Protein AF-A0A9D9PBT1-F1 (afdb_monomer_lite)

Structure (mmCIF, N/CA/C/O backbone):
data_AF-A0A9D9PBT1-F1
#
_entry.id   AF-A0A9D9PBT1-F1
#
loop_
_atom_site.group_PDB
_atom_site.id
_atom_site.type_symbol
_atom_site.label_atom_id
_atom_site.label_alt_id
_atom_site.label_comp_id
_atom_site.label_asym_id
_atom_site.label_entity_id
_atom_site.label_seq_id
_atom_site.pdbx_PDB_ins_code
_atom_site.Cartn_x
_atom_site.Cartn_y
_atom_site.Cartn_z
_atom_site.occupancy
_atom_site.B_iso_or_equiv
_atom_site.auth_seq_id
_atom_site.auth_comp_id
_atom_site.auth_asym_id
_atom_site.auth_atom_id
_atom_site.pdbx_PDB_model_num
ATOM 1 N N . MET A 1 1 ? 16.078 -10.083 -46.709 1.00 76.19 1 MET A N 1
ATOM 2 C CA . MET A 1 1 ? 16.402 -11.056 -45.638 1.00 76.19 1 MET A CA 1
ATOM 3 C C . MET A 1 1 ? 16.798 -10.353 -44.344 1.00 76.19 1 MET A C 1
ATOM 5 O O . MET A 1 1 ? 16.134 -10.585 -43.346 1.00 76.19 1 MET A O 1
ATOM 9 N N . LEU A 1 2 ? 17.775 -9.436 -44.358 1.00 79.38 2 LEU A N 1
ATOM 10 C CA . LEU A 1 2 ? 18.188 -8.681 -43.161 1.00 79.38 2 LEU A CA 1
ATOM 11 C C . LEU A 1 2 ? 17.053 -7.837 -42.530 1.00 79.38 2 LEU A C 1
ATOM 13 O O . LEU A 1 2 ? 16.904 -7.819 -41.314 1.00 79.38 2 LEU A O 1
ATOM 17 N N . SER A 1 3 ? 16.198 -7.210 -43.350 1.00 86.94 3 SER A N 1
ATOM 18 C CA . SER A 1 3 ? 15.037 -6.434 -42.875 1.00 86.94 3 SER A CA 1
ATOM 19 C C . SER A 1 3 ? 13.967 -7.290 -42.186 1.00 86.94 3 SER A C 1
ATOM 21 O O . SER A 1 3 ? 13.410 -6.876 -41.177 1.00 86.94 3 SER A O 1
ATOM 23 N N . ALA A 1 4 ? 13.711 -8.501 -42.688 1.00 88.19 4 ALA A N 1
ATOM 24 C CA . ALA A 1 4 ? 12.736 -9.424 -42.106 1.00 88.19 4 ALA A CA 1
ATOM 25 C C . ALA A 1 4 ? 13.193 -9.949 -40.735 1.00 88.19 4 ALA A C 1
ATOM 27 O O . ALA A 1 4 ? 12.387 -10.068 -39.818 1.00 88.19 4 ALA A O 1
ATOM 28 N N . ILE A 1 5 ? 14.497 -10.204 -40.582 1.00 91.06 5 ILE A N 1
ATOM 29 C CA . ILE A 1 5 ? 15.092 -10.611 -39.302 1.00 91.06 5 ILE A CA 1
ATOM 30 C C . ILE A 1 5 ? 15.013 -9.463 -38.288 1.00 91.06 5 ILE A C 1
ATOM 32 O O . ILE A 1 5 ? 14.607 -9.687 -37.152 1.00 91.06 5 ILE A O 1
ATOM 36 N N . SER A 1 6 ? 15.328 -8.229 -38.702 1.00 89.44 6 SER A N 1
ATOM 37 C CA . SER A 1 6 ? 15.205 -7.044 -37.839 1.00 89.44 6 SER A CA 1
ATOM 38 C C . SER A 1 6 ? 13.769 -6.817 -37.361 1.00 89.44 6 SER A C 1
ATOM 40 O O . SER A 1 6 ? 13.564 -6.459 -36.205 1.00 89.44 6 SER A O 1
ATOM 42 N N . MET A 1 7 ? 12.784 -7.037 -38.236 1.00 91.56 7 MET A N 1
ATOM 43 C CA . MET A 1 7 ? 11.364 -6.918 -37.902 1.00 91.56 7 MET A CA 1
ATOM 44 C C . MET A 1 7 ? 10.946 -7.977 -36.874 1.00 91.56 7 MET A C 1
ATOM 46 O O . MET A 1 7 ? 10.375 -7.641 -35.844 1.00 91.56 7 MET A O 1
ATOM 50 N N . ALA A 1 8 ? 11.289 -9.247 -37.111 1.00 91.62 8 ALA A N 1
ATOM 51 C CA . ALA A 1 8 ? 10.955 -10.336 -36.194 1.00 91.62 8 ALA A CA 1
ATOM 52 C C . ALA A 1 8 ? 11.588 -10.145 -34.803 1.00 91.62 8 ALA A C 1
ATOM 54 O O . ALA A 1 8 ? 10.955 -10.428 -33.786 1.00 91.62 8 ALA A O 1
ATOM 55 N N . LEU A 1 9 ? 12.816 -9.618 -34.753 1.00 89.88 9 LEU A N 1
ATOM 56 C CA . LEU A 1 9 ? 13.484 -9.300 -33.494 1.00 89.88 9 LEU A CA 1
ATOM 57 C C . LEU A 1 9 ? 12.754 -8.176 -32.740 1.00 89.88 9 LEU A C 1
ATOM 59 O O . LEU A 1 9 ? 12.528 -8.300 -31.537 1.00 89.88 9 LEU A O 1
ATOM 63 N N . ALA A 1 10 ? 12.337 -7.118 -33.443 1.00 92.56 10 ALA A N 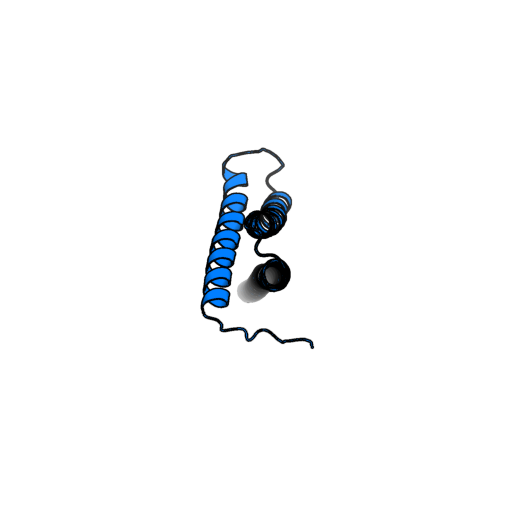1
ATOM 64 C CA . ALA A 1 10 ? 11.597 -6.005 -32.850 1.00 92.56 10 ALA A CA 1
ATOM 65 C C . ALA A 1 10 ? 10.253 -6.457 -32.256 1.00 92.56 10 ALA A C 1
ATOM 67 O O . ALA A 1 10 ? 9.960 -6.126 -31.110 1.00 92.56 10 ALA A O 1
ATOM 68 N N . GLU A 1 11 ? 9.486 -7.277 -32.978 1.00 92.12 11 GLU A N 1
ATOM 69 C CA . GLU A 1 11 ? 8.216 -7.837 -32.486 1.00 92.12 11 GLU A CA 1
ATOM 70 C C . GLU A 1 11 ? 8.421 -8.681 -31.220 1.00 92.12 11 GLU A C 1
ATOM 72 O O . GLU A 1 11 ? 7.691 -8.537 -30.240 1.00 92.12 11 GLU A O 1
ATOM 77 N N . SER A 1 12 ? 9.464 -9.522 -31.199 1.00 90.50 12 SER A N 1
ATOM 78 C CA . SER A 1 12 ? 9.778 -10.338 -30.020 1.00 90.50 12 SER A CA 1
ATOM 79 C C . SER A 1 12 ? 10.176 -9.493 -28.805 1.00 90.50 12 SER A C 1
ATOM 81 O O . SER A 1 12 ? 9.757 -9.786 -27.684 1.00 90.50 12 SER A O 1
ATOM 83 N N . PHE A 1 13 ? 10.929 -8.411 -29.025 1.00 92.50 13 PHE A N 1
ATOM 84 C CA . PHE A 1 13 ? 11.329 -7.484 -27.971 1.00 92.50 13 PHE A CA 1
ATOM 85 C C . PHE A 1 13 ? 10.127 -6.714 -27.416 1.00 92.50 13 PHE A C 1
ATOM 87 O O . PHE A 1 13 ? 9.977 -6.604 -26.200 1.00 92.50 13 PHE A O 1
ATOM 94 N N . ILE A 1 14 ? 9.240 -6.233 -28.292 1.00 92.69 14 ILE A N 1
ATOM 95 C CA . ILE A 1 14 ? 8.019 -5.520 -27.897 1.00 92.69 14 ILE A CA 1
ATOM 96 C C . ILE A 1 14 ? 7.092 -6.445 -27.104 1.00 92.69 14 ILE A C 1
ATOM 98 O O . ILE A 1 14 ? 6.616 -6.054 -26.038 1.00 92.69 14 ILE A O 1
ATOM 102 N N . ALA A 1 15 ? 6.884 -7.681 -27.569 1.00 91.81 15 ALA A N 1
ATOM 103 C CA . ALA A 1 15 ? 6.059 -8.661 -26.869 1.00 91.81 15 ALA A CA 1
ATOM 104 C C . ALA A 1 15 ? 6.622 -8.991 -25.476 1.00 91.81 15 ALA A C 1
ATOM 106 O O . ALA A 1 15 ? 5.873 -9.033 -24.498 1.00 91.81 15 ALA A O 1
ATOM 107 N N . TYR A 1 16 ? 7.943 -9.169 -25.368 1.00 91.81 16 TYR A N 1
ATOM 108 C CA . TYR A 1 16 ? 8.604 -9.396 -24.083 1.00 91.81 16 TYR A CA 1
ATOM 109 C C . TYR A 1 16 ? 8.459 -8.191 -23.144 1.00 91.81 16 TYR A C 1
ATOM 111 O O . TYR A 1 16 ? 8.115 -8.355 -21.974 1.00 91.81 16 TYR A O 1
ATOM 119 N N . PHE A 1 17 ? 8.657 -6.976 -23.662 1.00 92.88 17 PHE A N 1
ATOM 120 C CA . PHE A 1 17 ? 8.516 -5.744 -22.887 1.00 92.88 17 PHE A CA 1
ATOM 121 C C . PHE A 1 17 ? 7.083 -5.549 -22.367 1.00 92.88 17 PHE A C 1
ATOM 123 O O . PHE A 1 17 ? 6.890 -5.265 -21.185 1.00 92.88 17 PHE A O 1
ATOM 130 N N . GLN A 1 18 ? 6.069 -5.769 -23.212 1.00 92.19 18 GLN A N 1
ATOM 131 C CA . GLN A 1 18 ? 4.661 -5.694 -22.807 1.00 92.19 18 GLN A CA 1
ATOM 132 C C . GLN A 1 18 ? 4.300 -6.744 -21.755 1.00 92.19 18 GLN A C 1
ATOM 134 O O . GLN A 1 18 ? 3.576 -6.433 -20.805 1.00 92.19 18 GLN A O 1
ATOM 139 N N . LEU A 1 19 ? 4.804 -7.973 -21.903 1.00 92.81 19 LEU A N 1
ATOM 140 C CA . LEU A 1 19 ? 4.579 -9.038 -20.931 1.00 92.81 19 LEU A CA 1
ATOM 141 C C . LEU A 1 19 ? 5.203 -8.684 -19.574 1.00 92.81 19 LEU A C 1
ATOM 143 O O . LEU A 1 19 ? 4.524 -8.786 -18.554 1.00 92.81 19 LEU A O 1
ATOM 147 N N . SER A 1 20 ? 6.454 -8.209 -19.569 1.00 93.31 20 SER A N 1
ATOM 148 C CA . SER A 1 20 ? 7.157 -7.775 -18.354 1.00 93.31 20 SER A CA 1
ATOM 149 C C . SER A 1 20 ? 6.389 -6.670 -17.631 1.00 93.31 20 SER A C 1
ATOM 151 O O . SER A 1 20 ? 6.085 -6.796 -16.446 1.00 93.31 20 SER A O 1
ATOM 153 N N . LEU A 1 21 ? 5.990 -5.629 -18.367 1.00 92.94 21 LEU A N 1
ATOM 154 C CA . LEU A 1 21 ? 5.260 -4.489 -17.815 1.00 92.94 21 LEU A CA 1
ATOM 155 C C . LEU A 1 21 ? 3.887 -4.897 -17.261 1.00 92.94 21 LEU A C 1
ATOM 157 O O . LEU A 1 21 ? 3.467 -4.414 -16.211 1.00 92.94 21 LEU A O 1
ATOM 161 N N . SER A 1 22 ? 3.199 -5.827 -17.929 1.00 92.19 22 SER A N 1
ATOM 162 C CA . SER A 1 22 ? 1.905 -6.342 -17.465 1.00 92.19 22 SER A CA 1
ATOM 163 C C . SER A 1 22 ? 2.035 -7.127 -16.158 1.00 92.19 22 SER A C 1
ATOM 165 O O . SER A 1 22 ? 1.203 -6.968 -15.264 1.00 92.19 22 SER A O 1
ATOM 167 N N . ILE A 1 23 ? 3.074 -7.960 -16.032 1.00 92.75 23 ILE A N 1
ATOM 168 C CA . ILE A 1 23 ? 3.322 -8.760 -14.826 1.00 92.75 23 ILE A CA 1
ATOM 169 C C . ILE A 1 23 ? 3.710 -7.855 -13.653 1.00 92.75 23 ILE A C 1
ATOM 171 O O . ILE A 1 23 ? 3.160 -8.015 -12.565 1.00 92.75 23 ILE A O 1
ATOM 175 N N . GLU A 1 24 ? 4.599 -6.882 -13.865 1.00 90.88 24 GLU A N 1
ATOM 176 C CA . GLU A 1 24 ? 4.997 -5.930 -12.820 1.00 90.88 24 GLU A CA 1
ATOM 177 C C . GLU A 1 24 ? 3.807 -5.114 -12.305 1.00 90.88 24 GLU A C 1
ATOM 179 O O . GLU A 1 24 ? 3.597 -5.026 -11.093 1.00 90.88 24 GLU A O 1
ATOM 184 N N . LEU A 1 25 ? 2.973 -4.584 -13.207 1.00 90.31 25 LEU A N 1
ATOM 185 C CA . LEU A 1 25 ? 1.758 -3.858 -12.827 1.00 90.31 25 LEU A CA 1
ATOM 186 C C . LEU A 1 25 ? 0.775 -4.748 -12.063 1.00 90.31 25 LEU A C 1
ATOM 188 O O . LEU A 1 25 ? 0.222 -4.318 -11.052 1.00 90.31 25 LEU A O 1
ATOM 192 N N . ALA A 1 26 ? 0.561 -5.986 -12.517 1.00 91.38 26 ALA A N 1
ATOM 193 C CA . ALA A 1 26 ? -0.330 -6.926 -11.843 1.00 91.38 26 ALA A CA 1
ATOM 194 C C . ALA A 1 26 ? 0.165 -7.263 -10.428 1.00 91.38 26 ALA A C 1
ATOM 196 O O . ALA A 1 26 ? -0.636 -7.288 -9.492 1.00 91.38 26 ALA A O 1
ATOM 197 N N . LEU A 1 27 ? 1.474 -7.473 -10.256 1.00 88.94 27 LEU A N 1
ATOM 198 C CA . LEU A 1 27 ? 2.085 -7.716 -8.950 1.00 88.94 27 LEU A CA 1
ATOM 199 C C . LEU A 1 27 ? 1.964 -6.494 -8.038 1.00 88.94 27 LEU A C 1
ATOM 201 O O . LEU A 1 27 ? 1.556 -6.645 -6.888 1.00 88.94 27 LEU A O 1
ATOM 205 N N . HIS A 1 28 ? 2.244 -5.292 -8.543 1.00 87.19 28 HIS A N 1
ATOM 206 C CA . HIS A 1 28 ? 2.129 -4.061 -7.760 1.00 87.19 28 HIS A CA 1
ATOM 207 C C . HIS A 1 28 ? 0.678 -3.786 -7.332 1.00 87.19 28 HIS A C 1
ATOM 209 O O . HIS A 1 28 ? 0.403 -3.451 -6.182 1.00 87.19 28 HIS A O 1
ATOM 215 N N . LEU A 1 29 ? -0.287 -3.999 -8.230 1.00 86.00 29 LEU A N 1
ATOM 216 C CA . LEU A 1 29 ? -1.706 -3.897 -7.886 1.00 86.00 29 LEU A CA 1
ATOM 217 C C . LEU A 1 29 ? -2.119 -4.956 -6.863 1.00 86.00 29 LEU A C 1
ATOM 219 O O . LEU A 1 29 ? -2.862 -4.641 -5.934 1.00 86.00 29 LEU A O 1
ATOM 223 N N . ALA A 1 30 ? -1.629 -6.191 -6.999 1.00 86.12 30 ALA A N 1
ATOM 224 C CA . ALA A 1 30 ? -1.907 -7.253 -6.043 1.00 86.12 30 ALA A CA 1
ATOM 225 C C . ALA A 1 30 ? -1.364 -6.903 -4.650 1.00 86.12 30 ALA A C 1
ATOM 227 O O . ALA A 1 30 ? -2.106 -7.011 -3.676 1.00 86.12 30 ALA A O 1
ATOM 228 N N . THR A 1 31 ? -0.119 -6.434 -4.529 1.00 85.00 31 THR A N 1
ATOM 229 C CA . THR A 1 31 ? 0.463 -6.075 -3.224 1.00 85.00 31 THR A CA 1
ATOM 230 C C . THR A 1 31 ? -0.274 -4.911 -2.574 1.00 85.00 31 THR A C 1
ATOM 232 O O . THR A 1 31 ? -0.597 -4.996 -1.386 1.00 85.00 31 THR A O 1
ATOM 235 N N . VAL A 1 32 ? -0.619 -3.865 -3.332 1.00 84.12 32 VAL A N 1
ATOM 236 C CA . VAL A 1 32 ? -1.419 -2.734 -2.831 1.00 84.12 32 VAL A CA 1
ATOM 237 C C . VAL A 1 32 ? -2.805 -3.209 -2.386 1.00 84.12 32 VAL A C 1
ATOM 239 O O . VAL A 1 32 ? -3.253 -2.860 -1.290 1.00 84.12 32 VAL A O 1
ATOM 242 N N . PHE A 1 33 ? -3.459 -4.057 -3.185 1.00 82.88 33 PHE A N 1
ATOM 243 C CA . PHE A 1 33 ? -4.779 -4.601 -2.874 1.00 82.88 33 PHE A CA 1
ATOM 244 C C . PHE A 1 33 ? -4.762 -5.476 -1.616 1.00 82.88 33 PHE A C 1
ATOM 246 O O . PHE A 1 33 ? -5.542 -5.235 -0.696 1.00 82.88 33 PHE A O 1
ATOM 253 N N . PHE A 1 34 ? -3.857 -6.456 -1.535 1.00 84.81 34 PHE A N 1
ATOM 254 C CA . PHE A 1 34 ? -3.737 -7.339 -0.373 1.00 84.81 34 PHE A CA 1
ATOM 255 C C . PHE A 1 34 ? -3.350 -6.567 0.888 1.00 84.81 34 PHE A C 1
ATOM 257 O O . PHE A 1 34 ? -3.940 -6.802 1.942 1.00 84.81 34 PHE A O 1
ATOM 264 N N . SER A 1 35 ? -2.422 -5.611 0.787 1.00 82.12 35 SER A N 1
ATOM 265 C CA . SER A 1 35 ? -2.003 -4.790 1.928 1.00 82.12 35 SER A CA 1
ATOM 266 C C . SER A 1 35 ? -3.155 -3.931 2.453 1.00 82.12 35 SER A C 1
ATOM 268 O O . SER A 1 35 ? -3.407 -3.910 3.658 1.00 82.12 35 SER A O 1
ATOM 270 N N . GLY A 1 36 ? -3.909 -3.277 1.563 1.00 78.44 36 GLY A N 1
ATOM 271 C CA . GLY A 1 36 ? -5.091 -2.497 1.938 1.00 78.44 36 GLY A CA 1
ATOM 272 C C . GLY A 1 36 ? -6.224 -3.363 2.498 1.00 78.44 36 GLY A C 1
ATOM 273 O O . GLY A 1 36 ? -6.842 -3.005 3.501 1.00 78.44 36 GLY A O 1
ATOM 274 N N . PHE A 1 37 ? -6.467 -4.531 1.898 1.00 79.88 37 PHE A N 1
ATOM 275 C CA . PHE A 1 37 ? -7.495 -5.472 2.345 1.00 79.88 37 PHE A CA 1
ATOM 276 C C . PHE A 1 37 ? -7.192 -6.046 3.736 1.00 79.88 37 PHE A C 1
ATOM 278 O O . PHE A 1 37 ? -8.055 -6.020 4.617 1.00 79.88 37 PHE A O 1
ATOM 285 N N . LEU A 1 38 ? -5.962 -6.523 3.960 1.00 80.50 38 LEU A N 1
ATOM 286 C CA . LEU A 1 38 ? -5.525 -7.054 5.255 1.00 80.50 38 LEU A CA 1
ATOM 287 C C . LEU A 1 38 ? -5.521 -5.975 6.336 1.00 80.50 38 LEU A C 1
ATOM 289 O O . LEU A 1 38 ? -5.966 -6.238 7.457 1.00 80.50 38 LEU A O 1
ATOM 293 N N . PHE A 1 39 ? -5.090 -4.758 5.999 1.00 81.75 39 PHE A N 1
ATOM 294 C CA . PHE A 1 39 ? -5.196 -3.611 6.893 1.00 81.75 39 PHE A CA 1
ATOM 295 C C . PHE A 1 39 ? -6.654 -3.330 7.266 1.00 81.75 39 PHE A C 1
ATOM 297 O O . PHE A 1 39 ? -6.968 -3.207 8.446 1.00 81.75 39 PHE A O 1
ATOM 304 N N . GLY A 1 40 ? -7.564 -3.298 6.288 1.00 75.38 40 GLY A N 1
ATOM 305 C CA . GLY A 1 40 ? -8.980 -3.040 6.536 1.00 75.38 40 GLY A CA 1
ATOM 306 C C . GLY A 1 40 ? -9.646 -4.111 7.404 1.00 75.38 40 GLY A C 1
ATOM 307 O O . GLY A 1 40 ? -10.400 -3.782 8.323 1.00 75.38 40 GLY A O 1
ATOM 308 N N . MET A 1 41 ? -9.328 -5.387 7.165 1.00 75.81 41 MET A N 1
ATOM 309 C CA . MET A 1 41 ? -9.773 -6.491 8.021 1.00 75.81 41 MET A CA 1
ATOM 310 C C . MET A 1 41 ? -9.223 -6.330 9.441 1.00 75.81 41 MET A C 1
ATOM 312 O O . MET A 1 41 ? -10.003 -6.292 10.391 1.00 75.81 41 MET A O 1
ATOM 316 N N . THR A 1 42 ? -7.909 -6.150 9.593 1.00 78.44 42 THR A N 1
ATOM 317 C CA . THR A 1 42 ? -7.259 -6.006 10.908 1.00 78.44 42 THR A CA 1
ATOM 318 C C . THR A 1 42 ? -7.801 -4.807 11.676 1.00 78.44 42 THR A C 1
ATOM 320 O O . THR A 1 42 ? -8.147 -4.935 12.846 1.00 78.44 42 THR A O 1
ATOM 323 N N . TYR A 1 43 ? -7.965 -3.664 11.009 1.00 73.12 43 TYR A N 1
ATOM 324 C CA . TYR A 1 43 ? -8.542 -2.460 11.592 1.00 73.12 43 TYR A CA 1
ATOM 325 C C . TYR A 1 43 ? -9.979 -2.705 12.054 1.00 73.12 43 TYR A C 1
ATOM 327 O O . TYR A 1 43 ? -10.322 -2.392 13.189 1.00 73.12 43 TYR A O 1
ATOM 335 N N . ARG A 1 44 ? -10.824 -3.327 11.221 1.00 71.75 44 ARG A N 1
ATOM 336 C CA . ARG A 1 44 ? -12.213 -3.631 11.589 1.00 71.75 44 ARG A CA 1
ATOM 337 C C . ARG A 1 44 ? -12.309 -4.574 12.789 1.00 71.75 44 ARG A C 1
ATOM 339 O O . ARG A 1 44 ? -13.208 -4.389 13.605 1.00 71.75 44 ARG A O 1
ATOM 346 N N . TYR A 1 45 ? -11.437 -5.575 12.894 1.00 68.81 45 TYR A N 1
ATOM 347 C CA . TYR A 1 45 ? -11.437 -6.487 14.041 1.00 68.81 45 TYR A CA 1
ATOM 348 C C . TYR A 1 45 ? -10.860 -5.829 15.301 1.00 68.81 45 TYR A C 1
ATOM 350 O O . TYR A 1 45 ? -11.486 -5.919 16.351 1.00 68.81 45 TYR A O 1
ATOM 358 N N . ALA A 1 46 ? -9.740 -5.109 15.193 1.00 68.44 46 ALA A N 1
ATOM 359 C CA . ALA A 1 46 ? -9.095 -4.445 16.328 1.00 68.44 46 ALA A CA 1
ATOM 360 C C . ALA A 1 46 ? -9.947 -3.308 16.920 1.00 68.44 46 ALA A C 1
ATOM 362 O O . ALA A 1 46 ? -10.017 -3.151 18.132 1.00 68.44 46 ALA A O 1
ATOM 363 N N . VAL A 1 47 ? -10.628 -2.529 16.073 1.00 64.88 47 VAL A N 1
ATOM 364 C CA . VAL A 1 47 ? -11.426 -1.360 16.489 1.00 64.88 47 VAL A CA 1
ATOM 365 C C . VAL A 1 47 ? -12.815 -1.729 16.994 1.00 64.88 47 VAL A C 1
ATOM 367 O O . VAL A 1 47 ? -13.426 -0.967 17.740 1.00 64.88 47 VAL A O 1
ATOM 370 N N . ARG A 1 48 ? -13.357 -2.874 16.569 1.00 61.44 48 ARG A N 1
ATOM 371 C CA . ARG A 1 48 ? -14.715 -3.261 16.959 1.00 61.44 48 ARG A CA 1
ATOM 372 C C . ARG A 1 48 ? -14.811 -3.655 18.435 1.00 61.44 48 ARG A C 1
ATOM 374 O O . ARG A 1 48 ? -15.863 -3.411 19.018 1.00 61.44 48 ARG A O 1
ATOM 381 N N . ASP A 1 49 ? -13.765 -4.252 19.001 1.00 55.06 49 ASP A N 1
ATOM 382 C CA . ASP A 1 49 ? -13.760 -4.695 20.404 1.00 55.06 49 ASP A CA 1
ATOM 383 C C . ASP A 1 49 ? -13.129 -3.682 21.363 1.00 55.06 49 ASP A C 1
ATOM 385 O O . ASP A 1 49 ? -13.431 -3.710 22.555 1.00 55.06 49 ASP A O 1
ATOM 389 N N . ASP A 1 50 ? -12.297 -2.761 20.865 1.00 57.50 50 ASP A N 1
ATOM 390 C CA . ASP A 1 50 ? -11.567 -1.831 21.717 1.00 57.50 50 ASP A CA 1
ATOM 391 C C . ASP A 1 50 ? -11.716 -0.371 21.247 1.00 57.50 50 ASP A C 1
ATOM 393 O O . ASP A 1 50 ? -11.309 0.011 20.147 1.00 57.50 50 ASP A O 1
ATOM 397 N N . ASN A 1 51 ? -12.310 0.470 22.103 1.00 60.97 51 ASN A N 1
ATOM 398 C CA . ASN A 1 51 ? -12.492 1.903 21.851 1.00 60.97 51 ASN A CA 1
ATOM 399 C C . ASN A 1 51 ? -11.220 2.721 22.163 1.00 60.97 51 ASN A C 1
ATOM 401 O O . ASN A 1 51 ? -11.261 3.952 22.167 1.00 60.97 51 ASN A O 1
ATOM 405 N N . ASN A 1 52 ? -10.092 2.057 22.440 1.00 65.81 52 ASN A N 1
ATOM 406 C CA . ASN A 1 52 ? -8.821 2.703 22.732 1.00 65.81 52 ASN A CA 1
ATOM 407 C C . ASN A 1 52 ? -8.226 3.387 21.479 1.00 65.81 52 ASN A C 1
ATOM 409 O O . ASN A 1 52 ? -7.801 2.713 20.533 1.00 65.81 52 ASN A O 1
ATOM 413 N N . PRO A 1 53 ? -8.093 4.730 21.465 1.00 66.19 53 PRO A N 1
ATOM 414 C CA . PRO A 1 53 ? -7.555 5.465 20.317 1.00 66.19 53 PRO A CA 1
ATOM 415 C C . PRO A 1 53 ? -6.080 5.139 20.026 1.00 66.19 53 PRO A C 1
ATOM 417 O O . PRO A 1 53 ? -5.639 5.275 18.888 1.00 66.19 53 PRO A O 1
ATOM 420 N N . HIS A 1 54 ? -5.325 4.658 21.021 1.00 67.75 54 HIS A N 1
ATOM 421 C CA . HIS A 1 54 ? -3.932 4.229 20.846 1.00 67.75 54 HIS A CA 1
ATOM 422 C C . HIS A 1 54 ? -3.804 2.922 20.048 1.00 67.75 54 HIS A C 1
ATOM 424 O O . HIS A 1 54 ? -2.821 2.730 19.335 1.00 67.75 54 HIS A O 1
ATOM 430 N N . LEU A 1 55 ? -4.801 2.032 20.121 1.00 71.00 55 LEU A N 1
ATOM 431 C CA . LEU A 1 55 ? -4.794 0.782 19.358 1.00 71.00 55 LEU A CA 1
ATOM 432 C C . LEU A 1 55 ? -4.996 1.065 17.859 1.00 71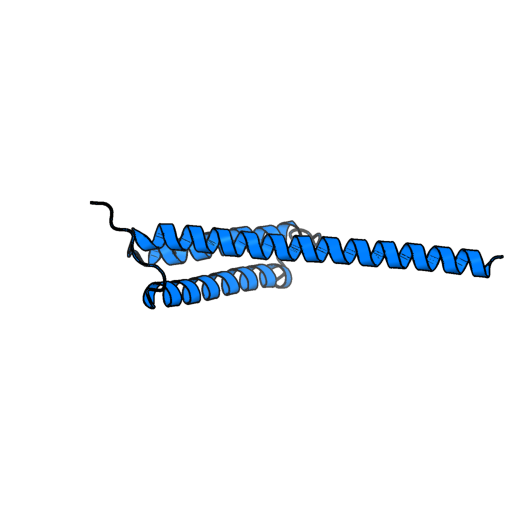.00 55 LEU A C 1
ATOM 434 O O . LEU A 1 55 ? -4.324 0.480 17.012 1.00 71.00 55 LEU A O 1
ATOM 438 N N . LYS A 1 56 ? -5.861 2.038 17.534 1.00 69.44 56 LYS A N 1
ATOM 439 C CA . LYS A 1 56 ? -6.107 2.511 16.160 1.00 69.44 56 LYS A CA 1
ATOM 440 C C . LYS A 1 56 ? -4.847 3.041 15.489 1.00 69.44 56 LYS A C 1
ATOM 442 O O . LYS A 1 56 ? -4.535 2.634 14.371 1.00 69.44 56 LYS A O 1
ATOM 447 N N . SER A 1 57 ? -4.138 3.954 16.153 1.00 70.38 57 SER A N 1
ATOM 448 C CA . SER A 1 57 ? -2.913 4.538 15.602 1.00 70.38 57 SER A CA 1
ATOM 449 C C . SER A 1 57 ? -1.789 3.505 15.509 1.00 70.38 57 SER A C 1
ATOM 451 O O . SER A 1 57 ? -1.065 3.501 14.517 1.00 70.38 57 SER A O 1
ATOM 453 N N . GLY A 1 58 ? -1.693 2.580 16.471 1.00 77.94 58 GLY A N 1
ATOM 454 C CA . GLY A 1 58 ? -0.738 1.471 16.436 1.00 77.94 58 GLY A CA 1
ATOM 455 C C . GLY A 1 58 ? -0.915 0.555 15.221 1.00 77.94 58 GLY A C 1
ATOM 456 O O . GLY A 1 58 ? 0.068 0.238 14.556 1.00 77.94 58 GLY A O 1
ATOM 457 N N . VAL A 1 59 ? -2.155 0.187 14.871 1.00 78.62 59 VAL A N 1
ATOM 458 C CA . VAL A 1 59 ? -2.442 -0.640 13.679 1.00 78.62 59 VAL A CA 1
ATOM 459 C C . VAL A 1 59 ? -2.061 0.091 12.387 1.00 78.62 59 VAL A C 1
ATOM 461 O O . VAL A 1 59 ? -1.432 -0.499 11.511 1.00 78.62 59 VAL A O 1
ATOM 464 N N . VAL A 1 60 ? -2.389 1.381 12.277 1.00 78.19 60 VAL A N 1
ATOM 465 C CA . VAL A 1 60 ? -1.999 2.221 11.129 1.00 78.19 60 VAL A CA 1
ATOM 466 C C . VAL A 1 60 ? -0.479 2.308 10.997 1.00 78.19 60 VAL A C 1
ATOM 468 O O . VAL A 1 60 ? 0.050 2.101 9.906 1.00 78.19 60 VAL A O 1
ATOM 471 N N . LEU A 1 61 ? 0.228 2.567 12.101 1.00 79.31 61 LEU A N 1
ATOM 472 C CA . LEU A 1 61 ? 1.686 2.660 12.099 1.00 79.31 61 LEU A CA 1
ATOM 473 C C . LEU A 1 61 ? 2.350 1.324 11.774 1.00 79.31 61 LEU A C 1
ATOM 475 O O . LEU A 1 61 ? 3.290 1.312 10.989 1.00 79.31 61 LEU A O 1
ATOM 479 N N . ALA A 1 62 ? 1.866 0.207 12.322 1.00 83.00 62 ALA A N 1
ATOM 480 C CA . ALA A 1 62 ? 2.445 -1.109 12.068 1.00 83.00 62 ALA A CA 1
ATOM 481 C C . ALA A 1 62 ? 2.360 -1.491 10.581 1.00 83.00 62 ALA A C 1
ATOM 483 O O . ALA A 1 62 ? 3.363 -1.883 9.992 1.00 83.00 62 ALA A O 1
ATOM 484 N N . PHE A 1 63 ? 1.195 -1.316 9.950 1.00 83.06 63 PHE A N 1
ATOM 485 C CA . PHE A 1 63 ? 1.030 -1.612 8.523 1.00 83.06 63 PHE A CA 1
ATOM 486 C C . PHE A 1 63 ? 1.776 -0.618 7.624 1.00 83.06 63 PHE A C 1
ATOM 488 O O . PHE A 1 63 ? 2.414 -1.034 6.656 1.00 83.06 63 PHE A O 1
ATOM 495 N N . GLY A 1 64 ? 1.743 0.676 7.960 1.00 81.00 64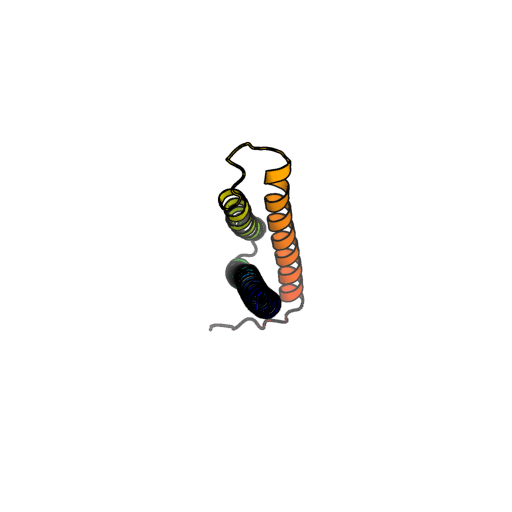 GLY A N 1
ATOM 496 C CA . GLY A 1 64 ? 2.475 1.709 7.226 1.00 81.00 64 GLY A CA 1
ATOM 497 C C . GLY A 1 64 ? 3.987 1.514 7.270 1.00 81.00 64 GLY A C 1
ATOM 498 O O . GLY A 1 64 ? 4.638 1.595 6.232 1.00 81.00 64 GLY A O 1
ATOM 499 N N . LEU A 1 65 ? 4.534 1.188 8.444 1.00 80.81 65 LEU A N 1
ATOM 500 C CA . LEU A 1 65 ? 5.957 0.904 8.610 1.00 80.81 65 LEU A CA 1
ATOM 501 C C . LEU A 1 65 ? 6.359 -0.381 7.893 1.00 80.81 65 LEU A C 1
ATOM 503 O O . LEU A 1 65 ? 7.285 -0.334 7.098 1.00 80.81 65 LEU A O 1
ATOM 507 N N . VAL A 1 66 ? 5.664 -1.505 8.107 1.00 83.06 66 VAL A N 1
ATOM 508 C CA . VAL A 1 66 ? 6.024 -2.782 7.459 1.00 83.06 66 VAL A CA 1
ATOM 509 C C . VAL A 1 66 ? 6.050 -2.640 5.936 1.00 83.06 66 VAL A C 1
ATOM 511 O O . VAL A 1 66 ? 6.998 -3.094 5.300 1.00 83.06 66 VAL A O 1
ATOM 514 N N . ARG A 1 67 ? 5.057 -1.959 5.350 1.00 83.56 67 ARG A N 1
ATOM 515 C CA . ARG A 1 67 ? 5.032 -1.710 3.905 1.00 83.56 67 ARG A CA 1
ATOM 516 C C . ARG A 1 67 ? 6.139 -0.754 3.465 1.00 83.56 67 ARG A C 1
ATOM 518 O O . ARG A 1 67 ? 6.863 -1.067 2.528 1.00 83.56 67 ARG A O 1
ATOM 525 N N . GLY A 1 68 ? 6.265 0.398 4.121 1.00 79.56 68 GLY A N 1
ATOM 526 C CA . GLY A 1 68 ? 7.250 1.403 3.731 1.00 79.56 68 GLY A CA 1
ATOM 527 C C . GLY A 1 68 ? 8.688 0.890 3.862 1.00 79.56 68 GLY A C 1
ATOM 528 O O . GLY A 1 68 ? 9.520 1.171 3.007 1.00 79.56 68 GLY A O 1
ATOM 529 N N . LEU A 1 69 ? 8.986 0.108 4.906 1.00 78.50 69 LEU A N 1
ATOM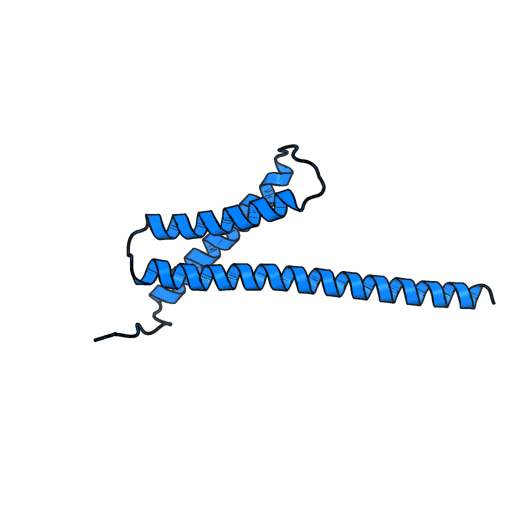 530 C CA . LEU A 1 69 ? 10.294 -0.525 5.080 1.00 78.50 69 LEU A CA 1
ATOM 531 C C . LEU A 1 69 ? 10.551 -1.593 4.012 1.00 78.50 69 LEU A C 1
ATOM 533 O O . LEU A 1 69 ? 11.667 -1.662 3.510 1.00 78.50 69 LEU A O 1
ATOM 537 N N . ALA A 1 70 ? 9.538 -2.368 3.616 1.00 81.38 70 ALA A N 1
ATOM 538 C CA . ALA A 1 70 ? 9.673 -3.332 2.524 1.00 81.38 70 ALA A CA 1
ATOM 539 C C . ALA A 1 70 ? 9.938 -2.651 1.164 1.00 81.38 70 ALA A C 1
ATOM 541 O O . ALA A 1 70 ? 10.717 -3.164 0.364 1.00 81.38 70 ALA A O 1
ATOM 542 N N . GLU A 1 71 ? 9.336 -1.483 0.906 1.00 77.12 71 GLU A N 1
ATOM 543 C CA . GLU A 1 71 ? 9.614 -0.671 -0.292 1.00 77.12 71 GLU A CA 1
ATOM 544 C C . GLU A 1 71 ? 11.055 -0.122 -0.286 1.00 77.12 71 GLU A C 1
ATOM 546 O O . GLU A 1 71 ? 11.704 -0.095 -1.332 1.00 77.12 71 GLU A O 1
ATOM 551 N N . ILE A 1 72 ? 11.586 0.249 0.887 1.00 75.44 72 ILE A N 1
ATOM 552 C CA . ILE A 1 72 ? 12.992 0.661 1.042 1.00 75.44 72 ILE A CA 1
ATOM 553 C C . ILE A 1 72 ? 13.944 -0.524 0.838 1.00 75.44 72 ILE A C 1
ATOM 555 O O . ILE A 1 72 ? 14.943 -0.379 0.141 1.00 75.44 72 ILE A O 1
ATOM 559 N N . GLU A 1 73 ? 13.647 -1.689 1.419 1.00 76.81 73 GLU A N 1
ATOM 560 C CA . GLU A 1 73 ? 14.479 -2.897 1.301 1.00 76.81 73 GLU A CA 1
ATOM 561 C C . GLU A 1 73 ? 14.529 -3.433 -0.139 1.00 76.81 73 GLU A C 1
ATOM 563 O O . GLU A 1 73 ? 15.573 -3.901 -0.590 1.00 76.81 73 GLU A O 1
ATOM 568 N N . GLY A 1 74 ? 13.424 -3.327 -0.883 1.00 72.19 74 GLY A N 1
ATOM 569 C CA . GLY A 1 74 ? 13.362 -3.695 -2.299 1.00 72.19 74 GLY A CA 1
ATOM 570 C C . GLY A 1 74 ? 14.040 -2.697 -3.246 1.00 72.19 74 GLY A C 1
ATOM 571 O O . GLY A 1 74 ? 14.284 -3.031 -4.407 1.00 72.19 74 GLY A O 1
ATOM 572 N N . SER A 1 75 ? 14.357 -1.485 -2.781 1.00 69.75 75 SER A N 1
ATOM 573 C CA . SER A 1 75 ? 15.079 -0.491 -3.573 1.00 69.75 75 SER A CA 1
ATOM 574 C C . SER A 1 75 ? 16.555 -0.880 -3.655 1.00 69.75 75 SER A C 1
ATOM 576 O O . SER A 1 75 ? 17.272 -0.899 -2.660 1.00 69.75 75 SER A O 1
ATOM 578 N N . SER A 1 76 ? 17.045 -1.171 -4.863 1.00 60.12 76 SER A N 1
ATOM 579 C CA . SER A 1 76 ? 18.448 -1.541 -5.123 1.00 60.12 76 SER A CA 1
ATOM 580 C C . SER A 1 76 ? 19.462 -0.434 -4.803 1.00 60.12 76 SER A C 1
ATOM 582 O O . SER A 1 76 ? 20.673 -0.637 -4.912 1.00 60.12 76 SER A O 1
ATOM 584 N N . ASN A 1 77 ? 18.980 0.751 -4.435 1.00 59.84 77 ASN A N 1
ATOM 585 C CA . ASN A 1 77 ? 19.794 1.852 -3.960 1.00 59.84 77 ASN A CA 1
ATOM 586 C C . ASN A 1 77 ? 20.105 1.541 -2.497 1.00 59.84 77 ASN A C 1
ATOM 588 O O . ASN A 1 77 ? 19.218 1.653 -1.658 1.00 59.84 77 ASN A O 1
ATOM 592 N N . GLY A 1 78 ? 21.329 1.081 -2.216 1.00 55.59 78 GLY A N 1
ATOM 593 C CA . GLY A 1 78 ? 21.742 0.598 -0.895 1.00 55.59 78 GLY A CA 1
ATOM 594 C C . GLY A 1 78 ? 21.343 1.506 0.276 1.00 55.59 78 GLY A C 1
ATOM 595 O O . GLY A 1 78 ? 20.970 2.661 0.090 1.00 55.59 78 GLY A O 1
ATOM 596 N N . LEU A 1 79 ? 21.469 0.974 1.499 1.00 58.78 79 LEU A N 1
ATOM 597 C CA . LEU A 1 79 ? 21.064 1.557 2.796 1.00 58.78 79 LEU A CA 1
ATOM 598 C C . LEU A 1 79 ? 21.677 2.934 3.159 1.00 58.78 79 LEU A C 1
ATOM 600 O O . LEU A 1 79 ? 21.743 3.310 4.327 1.00 58.78 79 LEU A O 1
ATOM 604 N N . SER A 1 80 ? 22.146 3.715 2.193 1.00 60.47 80 SER A N 1
ATOM 605 C CA . SER A 1 80 ? 22.243 5.162 2.306 1.00 60.47 80 SER A CA 1
ATOM 606 C C . SER A 1 80 ? 20.864 5.729 2.661 1.00 60.47 80 SER A C 1
ATOM 608 O O . SER A 1 80 ? 19.939 5.757 1.845 1.00 60.47 80 SER A O 1
ATOM 610 N N . ILE A 1 81 ? 20.732 6.167 3.916 1.00 60.94 81 ILE A N 1
ATOM 611 C CA . ILE A 1 81 ? 19.593 6.937 4.423 1.00 60.94 81 ILE A CA 1
ATOM 612 C C . ILE A 1 81 ? 19.669 8.335 3.800 1.00 60.94 81 ILE A C 1
ATOM 614 O O . ILE A 1 81 ? 20.028 9.318 4.444 1.00 60.94 81 ILE A O 1
ATOM 618 N N . GLU A 1 82 ? 19.397 8.419 2.504 1.00 65.69 82 GLU A N 1
ATOM 619 C CA . GLU A 1 82 ? 19.098 9.681 1.851 1.00 65.69 82 GLU A CA 1
ATOM 620 C C . GLU A 1 82 ? 17.626 10.007 2.078 1.00 65.69 82 GLU A C 1
ATOM 622 O O . GLU A 1 82 ? 16.766 9.125 2.090 1.00 65.69 82 GLU A O 1
ATOM 627 N N . LEU A 1 83 ? 17.318 11.295 2.232 1.00 64.31 83 LEU A N 1
ATOM 628 C CA . LEU A 1 83 ? 15.950 11.773 2.44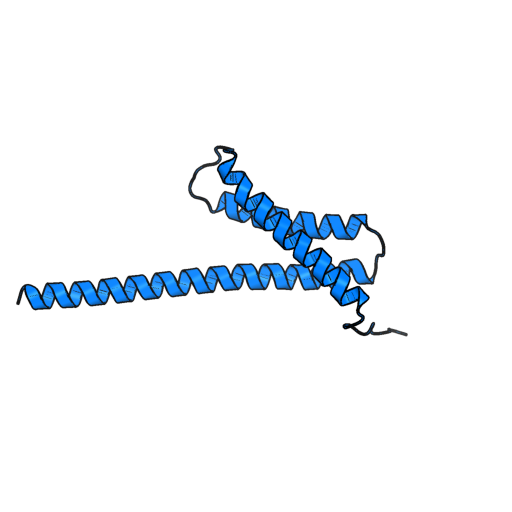0 1.00 64.31 83 LEU A CA 1
ATOM 629 C C . LEU A 1 83 ? 14.992 11.289 1.327 1.00 64.31 83 LEU A C 1
ATOM 631 O O . LEU A 1 83 ? 13.806 11.086 1.577 1.00 64.31 83 LEU A O 1
ATOM 635 N N . ALA A 1 84 ? 15.527 11.030 0.128 1.00 67.56 84 ALA A N 1
ATOM 636 C CA . ALA A 1 84 ? 14.813 10.457 -1.010 1.00 67.56 84 ALA A CA 1
ATOM 637 C C . ALA A 1 84 ? 14.283 9.032 -0.757 1.00 67.56 84 ALA A C 1
ATOM 639 O O . ALA A 1 84 ? 13.191 8.709 -1.213 1.00 67.56 84 ALA A O 1
ATOM 640 N N . ASN A 1 85 ? 14.993 8.208 0.021 1.00 66.94 85 ASN A N 1
ATOM 641 C CA . ASN A 1 85 ? 14.569 6.843 0.355 1.00 66.94 85 ASN A CA 1
ATOM 642 C C . ASN A 1 85 ? 13.512 6.810 1.472 1.00 66.94 85 ASN A C 1
ATOM 644 O O . ASN A 1 85 ? 12.830 5.807 1.640 1.00 66.94 85 ASN A O 1
ATOM 648 N N . LEU A 1 86 ? 13.334 7.898 2.228 1.00 70.75 86 LEU A N 1
ATOM 649 C CA . LEU A 1 86 ? 12.279 7.995 3.245 1.00 70.75 86 LEU A CA 1
ATOM 650 C C . LEU A 1 86 ? 10.945 8.483 2.672 1.00 70.75 86 LEU A C 1
ATOM 652 O O . LEU A 1 86 ? 9.903 8.266 3.285 1.00 70.75 86 LEU A O 1
ATOM 656 N N . LEU A 1 87 ? 10.954 9.129 1.505 1.00 79.38 87 LEU A N 1
ATOM 657 C CA . LEU A 1 87 ? 9.739 9.646 0.878 1.00 79.38 87 LEU A CA 1
ATOM 658 C C . LEU A 1 87 ? 8.675 8.551 0.626 1.00 79.38 87 LEU A C 1
ATOM 660 O O . LEU A 1 87 ? 7.527 8.775 1.018 1.00 79.38 87 LEU A O 1
ATOM 664 N N . PRO A 1 88 ? 9.024 7.353 0.105 1.00 74.38 88 PRO A N 1
ATOM 665 C CA . PRO A 1 88 ? 8.066 6.256 -0.075 1.00 74.38 88 PRO A CA 1
ATOM 666 C C . PRO A 1 88 ? 7.501 5.733 1.253 1.00 74.38 88 PRO A C 1
ATOM 668 O O . PRO A 1 88 ? 6.317 5.412 1.353 1.00 74.38 88 PRO A O 1
ATOM 671 N N . LEU A 1 89 ? 8.319 5.716 2.316 1.00 78.75 89 LEU A N 1
ATOM 672 C CA . LEU A 1 89 ? 7.878 5.326 3.659 1.00 78.75 89 LEU A CA 1
ATOM 673 C C . LEU A 1 89 ? 6.762 6.253 4.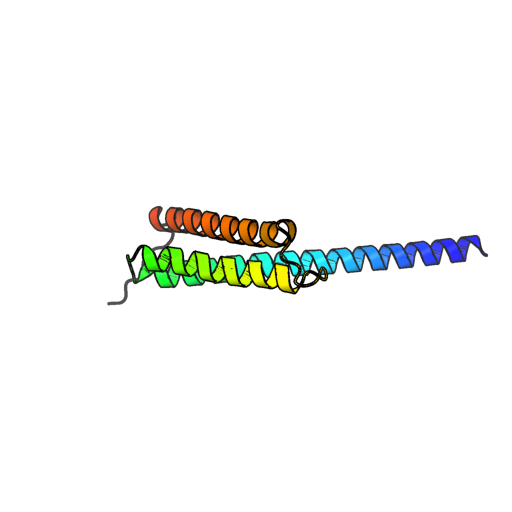158 1.00 78.75 89 LEU A C 1
ATOM 675 O O . LEU A 1 89 ? 5.725 5.780 4.626 1.00 78.75 89 LEU A O 1
ATOM 679 N N . PHE A 1 90 ? 6.961 7.569 4.047 1.00 79.31 90 PHE A N 1
ATOM 680 C CA . PHE A 1 90 ? 5.960 8.556 4.460 1.00 79.31 90 PHE A CA 1
ATOM 681 C C . PHE A 1 90 ? 4.704 8.513 3.592 1.00 79.31 90 PHE A C 1
ATOM 683 O O . PHE A 1 90 ? 3.605 8.668 4.124 1.00 79.31 90 PHE A O 1
ATOM 690 N N . GLU A 1 91 ? 4.844 8.273 2.289 1.00 80.69 91 GLU A N 1
ATOM 691 C CA . GLU A 1 91 ? 3.708 8.092 1.383 1.00 80.69 91 GLU A CA 1
ATOM 692 C C . GLU A 1 91 ? 2.860 6.884 1.796 1.00 80.69 91 GLU A C 1
ATOM 694 O O . GLU A 1 91 ? 1.654 7.019 2.016 1.00 80.69 91 GLU A O 1
ATOM 699 N N . SER A 1 92 ? 3.492 5.726 2.002 1.00 79.19 92 SER A N 1
ATOM 700 C CA . SER A 1 92 ? 2.829 4.510 2.478 1.00 79.19 92 SER A CA 1
ATOM 701 C C . SER A 1 92 ? 2.135 4.730 3.827 1.00 79.19 92 SER A C 1
ATOM 703 O O . SER A 1 92 ? 0.970 4.359 3.999 1.00 79.19 92 SER A O 1
ATOM 705 N N . LEU A 1 93 ? 2.801 5.399 4.770 1.00 80.06 93 LEU A N 1
ATOM 706 C CA . LEU A 1 93 ? 2.242 5.715 6.086 1.00 80.06 93 LEU A CA 1
ATOM 707 C C . LEU A 1 93 ? 1.051 6.685 5.988 1.00 80.06 93 LEU A C 1
ATOM 709 O O . LEU A 1 93 ? 0.037 6.490 6.660 1.00 80.06 93 LEU A O 1
ATOM 713 N N . GLY A 1 94 ? 1.138 7.683 5.106 1.00 78.44 94 GLY A N 1
ATOM 714 C CA . GLY A 1 94 ? 0.058 8.620 4.801 1.00 78.44 94 GLY A CA 1
ATOM 715 C C . GLY A 1 94 ? -1.152 7.938 4.159 1.00 78.44 94 GLY A C 1
ATOM 716 O O . GLY A 1 94 ? -2.282 8.165 4.595 1.00 78.44 94 GLY A O 1
ATOM 717 N N . LEU A 1 95 ? -0.935 7.045 3.189 1.00 79.44 95 LEU A N 1
ATOM 718 C CA . LEU A 1 95 ? -1.999 6.267 2.545 1.00 79.44 95 LEU A CA 1
ATOM 719 C C . LEU A 1 95 ? -2.734 5.377 3.549 1.00 79.44 95 LEU A C 1
ATOM 721 O O . LEU A 1 95 ? -3.965 5.349 3.553 1.00 79.44 95 LEU A O 1
ATOM 725 N N . PHE A 1 96 ? -2.008 4.700 4.443 1.00 77.50 96 PHE A N 1
ATOM 726 C CA . PHE A 1 96 ? -2.631 3.901 5.500 1.00 77.50 96 PHE A CA 1
ATOM 727 C C . PHE A 1 96 ? -3.335 4.753 6.556 1.00 77.50 96 PHE A C 1
ATOM 729 O O . PHE A 1 96 ? -4.388 4.349 7.052 1.00 77.50 96 PHE A O 1
ATOM 736 N N . ALA A 1 97 ? -2.818 5.942 6.873 1.00 78.69 97 ALA A N 1
ATOM 737 C CA . ALA A 1 97 ? -3.501 6.879 7.759 1.00 78.69 97 ALA A CA 1
ATOM 738 C C . ALA A 1 97 ? -4.828 7.358 7.155 1.00 78.69 97 ALA A C 1
ATOM 740 O O . ALA A 1 97 ? -5.862 7.298 7.821 1.00 78.69 97 ALA A O 1
ATOM 741 N N . ILE A 1 98 ? -4.828 7.749 5.876 1.00 79.38 98 ILE A N 1
ATOM 742 C CA . ILE A 1 98 ? -6.043 8.135 5.145 1.00 79.38 98 ILE A CA 1
ATOM 743 C C . ILE A 1 98 ? -7.013 6.952 5.060 1.00 79.38 98 ILE A C 1
ATOM 745 O O . ILE A 1 98 ? -8.199 7.120 5.340 1.00 79.38 98 ILE A O 1
ATOM 749 N N . ALA A 1 99 ? -6.527 5.748 4.744 1.00 76.81 99 ALA A N 1
ATOM 750 C CA . ALA A 1 99 ? -7.347 4.538 4.724 1.00 76.81 99 ALA A CA 1
ATOM 751 C C . ALA A 1 99 ? -7.969 4.249 6.100 1.00 76.81 99 ALA A C 1
ATOM 753 O O . ALA A 1 99 ? -9.148 3.910 6.181 1.00 76.81 99 ALA A O 1
ATOM 754 N N . GLY A 1 100 ? -7.209 4.442 7.182 1.00 72.44 100 GLY A N 1
ATOM 755 C CA . GLY A 1 100 ? -7.699 4.336 8.553 1.00 72.44 100 GLY A CA 1
ATOM 756 C C . GLY A 1 100 ? -8.807 5.345 8.851 1.00 72.44 100 GLY A C 1
ATOM 757 O O . GLY A 1 100 ? -9.836 4.963 9.399 1.00 72.44 100 GLY A O 1
ATOM 758 N N . ILE A 1 101 ? -8.651 6.607 8.436 1.00 74.50 101 ILE A N 1
ATOM 759 C CA . ILE A 1 101 ? -9.679 7.654 8.596 1.00 74.50 101 ILE A CA 1
ATOM 760 C C . ILE A 1 101 ? -10.932 7.331 7.773 1.00 74.50 101 ILE A C 1
ATOM 762 O O . ILE A 1 101 ? -12.049 7.468 8.276 1.00 74.50 101 ILE A O 1
ATOM 766 N N . LEU A 1 102 ? -10.764 6.886 6.524 1.00 76.50 102 LEU A N 1
ATOM 767 C CA . LEU A 1 102 ? -11.868 6.472 5.656 1.00 76.50 102 LEU A CA 1
ATOM 768 C C . LEU A 1 102 ? -12.634 5.299 6.261 1.00 76.50 102 LEU A C 1
ATOM 770 O O . LEU A 1 102 ? -13.864 5.309 6.270 1.00 76.50 102 LEU A O 1
ATOM 774 N N . LEU A 1 103 ? -11.921 4.317 6.810 1.00 70.62 103 LEU A N 1
ATOM 775 C CA . LEU A 1 103 ? -12.524 3.151 7.435 1.00 70.62 103 LEU A CA 1
ATOM 776 C C . LEU A 1 103 ? -13.216 3.505 8.755 1.00 70.62 103 LEU A C 1
ATOM 778 O O . LEU A 1 103 ? -14.320 3.029 9.007 1.00 70.62 103 LEU A O 1
ATOM 782 N N . ASP A 1 104 ? -12.631 4.397 9.554 1.00 69.94 104 ASP A N 1
ATOM 783 C CA . ASP A 1 104 ? -13.265 4.973 10.742 1.00 69.94 104 ASP A CA 1
ATOM 784 C C . ASP A 1 104 ? -14.556 5.719 10.370 1.00 69.94 104 ASP A C 1
ATOM 786 O O . ASP A 1 104 ? -15.587 5.567 11.024 1.00 69.94 104 ASP A O 1
ATOM 790 N N . SER A 1 105 ? -14.536 6.463 9.259 1.00 67.38 105 SER A N 1
ATOM 791 C CA . SER A 1 105 ? -15.723 7.112 8.700 1.00 67.38 105 SER A CA 1
ATOM 792 C C . SER A 1 105 ? -16.773 6.090 8.245 1.00 67.38 105 SER A C 1
ATOM 794 O O . SER A 1 105 ? -17.941 6.202 8.610 1.00 67.38 105 SER A O 1
ATOM 796 N N . ALA A 1 106 ? -16.372 5.039 7.528 1.00 68.38 106 ALA A N 1
ATOM 797 C CA . ALA A 1 106 ? -17.269 3.981 7.059 1.00 68.38 106 ALA A CA 1
ATOM 798 C C . ALA A 1 106 ? -17.911 3.189 8.214 1.00 68.38 106 ALA A C 1
ATOM 800 O O . ALA A 1 106 ? -19.096 2.850 8.157 1.00 68.38 106 ALA A O 1
ATOM 801 N N . ILE A 1 107 ? -17.153 2.928 9.285 1.00 68.50 107 ILE A N 1
ATOM 802 C CA . ILE A 1 107 ? -17.655 2.287 10.507 1.00 68.50 107 ILE A CA 1
ATOM 803 C C . ILE A 1 107 ? -18.634 3.222 11.234 1.00 68.50 107 ILE A C 1
ATOM 805 O O . ILE A 1 107 ? -19.710 2.770 11.632 1.00 68.50 107 ILE A O 1
ATOM 809 N N . ARG A 1 108 ? -18.323 4.526 11.347 1.00 65.44 108 ARG A N 1
ATOM 810 C CA . ARG A 1 108 ? -19.241 5.540 11.908 1.00 65.44 108 ARG A CA 1
ATOM 811 C C . ARG A 1 108 ? -20.555 5.641 11.135 1.00 65.44 108 ARG A C 1
ATOM 813 O O . ARG A 1 108 ? -21.606 5.787 11.750 1.00 65.44 108 ARG A O 1
ATOM 820 N N . HIS A 1 109 ? -20.512 5.503 9.811 1.00 65.00 109 HIS A N 1
ATOM 821 C CA . HIS A 1 109 ? -21.701 5.478 8.954 1.00 65.00 109 HIS A CA 1
ATOM 822 C C . HIS A 1 109 ? -22.516 4.167 9.044 1.00 65.00 109 HIS A C 1
ATOM 824 O O . HIS A 1 109 ? -23.496 4.014 8.317 1.00 65.00 109 HIS A O 1
ATOM 830 N N . GLN A 1 110 ? -22.156 3.230 9.935 1.00 59.09 110 GLN A N 1
ATOM 831 C CA . GLN A 1 110 ? -22.868 1.966 10.181 1.00 59.09 110 GLN A CA 1
ATOM 832 C C . GLN A 1 110 ? -23.129 1.103 8.932 1.00 59.09 110 GLN A C 1
ATOM 834 O O . GLN A 1 110 ? -24.050 0.286 8.914 1.00 59.09 110 GLN A O 1
ATOM 839 N N . TRP A 1 111 ? -22.273 1.180 7.909 1.00 56.34 111 TRP A N 1
ATOM 840 C CA . TRP A 1 111 ? -22.328 0.259 6.760 1.00 56.34 111 TRP A CA 1
ATOM 841 C C . TRP A 1 111 ? -22.029 -1.204 7.124 1.00 56.34 111 TRP A C 1
ATOM 843 O O . TRP A 1 111 ? -22.180 -2.111 6.308 1.00 56.34 111 TRP A O 1
ATOM 853 N N . VAL A 1 112 ? -21.656 -1.456 8.379 1.00 53.16 112 VAL A N 1
ATOM 854 C CA . VAL A 1 112 ? -21.422 -2.780 8.934 1.00 53.16 112 VAL A CA 1
ATOM 855 C C . VAL A 1 112 ? -22.292 -2.966 10.174 1.00 53.16 112 VAL A C 1
ATOM 857 O O . VAL A 1 112 ? -21.996 -2.442 11.246 1.00 53.16 112 VAL A O 1
ATOM 860 N N . LYS A 1 113 ? -23.358 -3.760 10.040 1.00 53.75 113 LYS A N 1
ATOM 861 C CA . LYS A 1 113 ? -24.195 -4.195 11.166 1.00 53.75 113 LYS A CA 1
ATOM 862 C C . LYS A 1 113 ? -23.340 -4.977 12.183 1.00 53.75 113 LYS A C 1
ATOM 864 O O . LYS A 1 113 ? -22.674 -5.940 11.789 1.00 53.75 113 LYS A O 1
ATOM 869 N N . PRO A 1 114 ? -23.373 -4.640 13.483 1.00 46.69 114 PRO A N 1
ATOM 870 C CA . PRO A 1 114 ? -22.748 -5.465 14.505 1.00 46.69 114 PRO A CA 1
ATOM 871 C C . PRO A 1 114 ? -23.506 -6.793 14.591 1.00 46.69 114 PRO A C 1
ATOM 873 O O . PRO A 1 114 ? -24.687 -6.835 14.932 1.00 46.69 114 PRO A O 1
ATOM 876 N N . MET A 1 115 ? -22.835 -7.901 14.275 1.00 53.06 115 MET A N 1
ATOM 877 C CA . MET A 1 115 ? -23.357 -9.223 14.621 1.00 53.06 115 MET A CA 1
ATOM 878 C C . MET A 1 115 ? -23.306 -9.361 16.142 1.00 53.06 115 MET A C 1
ATOM 880 O O . MET A 1 115 ? -22.229 -9.573 16.698 1.00 53.06 115 MET A O 1
ATOM 884 N N . LYS A 1 116 ? -24.460 -9.194 16.797 1.00 49.00 116 LYS A N 1
ATOM 885 C CA . LYS A 1 116 ? -24.694 -9.647 18.171 1.00 49.00 116 LYS A CA 1
ATOM 886 C C . LYS A 1 116 ? -24.324 -11.127 18.260 1.00 49.00 116 LYS A C 1
ATOM 888 O O . LYS A 1 116 ? -24.795 -11.912 17.437 1.00 49.00 116 LYS A O 1
ATOM 893 N N . ARG A 1 117 ? -23.568 -11.511 19.286 1.00 50.78 117 ARG A N 1
ATOM 894 C CA . ARG A 1 117 ? -23.646 -12.870 19.816 1.00 50.78 117 ARG A CA 1
ATOM 895 C C . ARG A 1 117 ? -24.172 -12.777 21.244 1.00 50.78 117 ARG A C 1
ATOM 897 O O . ARG A 1 117 ? -23.572 -12.102 22.074 1.00 50.78 117 ARG A O 1
ATOM 904 N N . SER A 1 118 ? -25.365 -13.345 21.406 1.00 56.41 118 SER A N 1
ATOM 905 C CA . SER A 1 118 ? -26.047 -13.670 22.660 1.00 56.41 118 SER A CA 1
ATOM 906 C C . SER A 1 118 ? -25.288 -14.720 23.452 1.00 56.41 118 SER A C 1
ATOM 908 O O . SER A 1 118 ? -24.693 -15.593 22.773 1.00 56.41 118 SER A O 1
#

Radius of gyration: 21.54 Å; chains: 1; bounding box: 48×25×68 Å

pLDDT: mean 76.01, std 11.81, range [46.69, 93.31]

Foldseek 3Di:
DVVVVVVVVVVVVVVVVVVVVVVVVVVVVVVVVVLLVVLLVVLCVQCVVDVDVVSLLVSLLVSLQVVLVVQLVPPPPPPPPDVVSCVSSVVSSVVSVVSSVVSVVVVVVCPDDDPDDD

Sequence (118 aa):
MLSAISMALAESFIAYFQLSLSIELALHLATVFFSGFLFGMTYRYAVRDDNNPHLKSGVVLAFGLVRGLAEIEGSSNGLSIELANLLPLFESLGLFAIAGILLDSAIRHQWVKPMKRS

Secondary structure (DSSP, 8-state):
-HHHHHHHHHHHHHHHHHHHHHHHHHHHHHHHHHHHHHHHHHHHHHHHH---HHHHHHHHHHHHHHHHHHHHHH-SS-S---HHHHHHHHHHHHHHHHHHHHHHHHHHTT-S------